Protein AF-A0A6B3GZB7-F1 (afdb_monomer_lite)

Secondary structure (DSSP, 8-state):
---S-EEE-GGG---TTPPPEEE-----GGG-EEEE-SSTT-GGGBEEEETTT-PEEEE----STTEEEEEE---TT-GGG-BEEEEETTTTEEEEE-TTS-EEEEETTHHHHHHT-----BEEEEE--TT-GGG-EE--GGGG--

Radius of gyration: 13.97 Å; chains: 1; bounding box: 39×32×31 Å

Sequence (146 aa):
MSTGGCLAIPGGAAESGTRPVEAGCDGGAAQRWVLLEPYPGDRARTQVRNEATGLCLTRSGGTQDHAPVEQHACDAARQTQLWNLWTDTAKGEMALRDADGARYLGLVEWARADQGEDHAPAIGTTRYYYGSASMRLRFDPALLTR

Foldseek 3Di:
DQLQWAFFQVVLDQDWFGATFTDHDPVDQRRDWDWDCPPPPQLLFIWIAGRSRRWTWFFPPDPAQQGTITTDHDDSVRLRRGWNWDDDQVQQKIWTARNVRQKTWFDSPQVCSQVVHDDGRGIHIGGCPPVGPRRMDGHNSVVVVD

Structure (mmCIF, N/CA/C/O backbone):
data_AF-A0A6B3GZB7-F1
#
_entry.id   AF-A0A6B3GZB7-F1
#
loop_
_atom_site.group_PDB
_atom_site.id
_atom_site.type_symbol
_atom_site.label_atom_id
_atom_site.label_alt_id
_atom_site.label_comp_id
_atom_site.label_asym_id
_atom_site.label_entity_id
_atom_site.label_seq_id
_atom_site.pdbx_PDB_ins_code
_atom_site.Cartn_x
_atom_site.Cartn_y
_atom_site.Cartn_z
_atom_site.occupancy
_atom_site.B_iso_or_equiv
_atom_site.auth_seq_id
_atom_site.auth_comp_id
_atom_site.auth_asym_id
_atom_site.auth_atom_id
_atom_site.pdbx_PDB_model_num
ATOM 1 N N . MET A 1 1 ? -11.506 9.620 12.690 1.00 46.22 1 MET A N 1
ATOM 2 C CA . MET A 1 1 ? -11.319 8.320 13.384 1.00 46.22 1 MET A CA 1
ATOM 3 C C . MET A 1 1 ? -10.812 7.322 12.351 1.00 46.22 1 MET A C 1
ATOM 5 O O . MET A 1 1 ? -11.143 7.500 11.193 1.00 46.22 1 MET A O 1
ATOM 9 N N . SER A 1 2 ? -9.998 6.324 12.712 1.00 69.38 2 SER A N 1
ATOM 10 C CA . SER A 1 2 ? -9.811 5.173 11.810 1.00 69.38 2 SER A CA 1
ATOM 11 C C . SER A 1 2 ? -11.126 4.393 11.817 1.00 69.38 2 SER A C 1
ATOM 13 O O . SER A 1 2 ? -11.679 4.178 12.895 1.00 69.38 2 SER A O 1
ATOM 15 N N . THR A 1 3 ? -11.641 4.034 10.645 1.00 86.62 3 THR A N 1
ATOM 16 C CA . THR A 1 3 ? -12.926 3.333 10.461 1.00 86.62 3 THR A CA 1
ATOM 17 C C . THR A 1 3 ? -12.991 1.980 11.172 1.00 86.62 3 THR A C 1
ATOM 19 O O . THR A 1 3 ? -14.074 1.459 11.415 1.00 86.62 3 THR A O 1
ATOM 22 N N . GLY A 1 4 ? -11.835 1.403 11.518 1.00 89.38 4 GLY A N 1
ATOM 23 C CA . GLY A 1 4 ? -11.728 0.048 12.056 1.00 89.38 4 GLY A CA 1
ATOM 24 C C . GLY A 1 4 ? -11.829 -1.042 10.985 1.00 89.38 4 GLY A C 1
ATOM 25 O O . GLY A 1 4 ? -11.728 -2.218 11.324 1.00 89.38 4 GLY A O 1
ATOM 26 N N . GLY A 1 5 ? -12.004 -0.663 9.715 1.00 94.50 5 GLY A N 1
ATOM 27 C CA . GLY A 1 5 ? -11.967 -1.570 8.577 1.00 94.50 5 GLY A CA 1
ATOM 28 C C . GLY A 1 5 ? -10.546 -1.976 8.185 1.00 94.50 5 GLY A C 1
ATOM 29 O O . GLY A 1 5 ? -9.549 -1.361 8.575 1.00 94.50 5 GLY A O 1
ATOM 30 N N . CYS A 1 6 ? -10.465 -3.035 7.387 1.00 95.81 6 CYS A N 1
ATOM 31 C CA . CYS A 1 6 ? -9.230 -3.600 6.870 1.00 95.81 6 CYS A CA 1
ATOM 32 C C . CYS A 1 6 ? -9.134 -3.410 5.356 1.00 95.81 6 CYS A C 1
ATOM 34 O O . CYS A 1 6 ? -10.110 -3.581 4.627 1.00 95.81 6 CYS A O 1
ATOM 36 N N . LEU A 1 7 ? -7.924 -3.113 4.878 1.00 97.56 7 LEU A N 1
ATOM 37 C CA . LEU A 1 7 ? -7.608 -3.117 3.454 1.00 97.56 7 LEU A CA 1
ATOM 38 C C . LEU A 1 7 ? -7.620 -4.562 2.939 1.00 97.56 7 LEU A C 1
ATOM 40 O O . LEU A 1 7 ? -6.822 -5.382 3.396 1.00 97.56 7 LEU A O 1
ATOM 44 N N . ALA A 1 8 ? -8.481 -4.859 1.971 1.00 98.25 8 ALA A N 1
ATOM 45 C CA . ALA A 1 8 ? -8.701 -6.205 1.461 1.00 98.25 8 ALA A CA 1
ATOM 46 C C . ALA A 1 8 ? -8.725 -6.244 -0.070 1.00 98.25 8 ALA A C 1
ATOM 48 O O . ALA A 1 8 ? -9.168 -5.298 -0.719 1.00 98.25 8 ALA A O 1
ATOM 49 N N . ILE A 1 9 ? -8.319 -7.370 -0.656 1.00 98.62 9 ILE A N 1
ATOM 50 C CA . ILE A 1 9 ? -8.731 -7.717 -2.021 1.00 98.62 9 ILE A CA 1
ATOM 51 C C . ILE A 1 9 ? -10.088 -8.434 -1.942 1.00 98.62 9 ILE A C 1
ATOM 53 O O . ILE A 1 9 ? -10.166 -9.466 -1.269 1.00 98.62 9 ILE A O 1
ATOM 57 N N . PRO A 1 10 ? -11.155 -7.941 -2.603 1.00 98.12 10 PRO A N 1
ATOM 58 C CA . PRO A 1 10 ? -12.469 -8.584 -2.579 1.00 98.12 10 PRO A CA 1
ATOM 59 C C . PRO A 1 10 ? -12.388 -10.072 -2.931 1.00 98.12 10 PRO A C 1
ATOM 61 O O . PRO A 1 10 ? -11.883 -10.439 -3.989 1.00 98.12 10 PRO A O 1
ATOM 64 N N . GLY A 1 11 ? -12.841 -10.934 -2.017 1.00 96.50 11 GLY A N 1
ATOM 65 C CA . GLY A 1 11 ? -12.831 -12.390 -2.199 1.00 96.50 11 GLY A CA 1
ATOM 66 C C . GLY A 1 11 ? -11.446 -13.033 -2.359 1.00 96.50 11 GLY A C 1
ATOM 67 O O . GLY A 1 11 ? -11.381 -14.211 -2.693 1.00 96.50 11 GLY A O 1
ATOM 68 N N . GLY A 1 12 ? -10.346 -12.294 -2.161 1.00 96.81 12 GLY A N 1
ATOM 69 C CA . GLY A 1 12 ? -8.999 -12.783 -2.480 1.00 96.81 12 GLY A CA 1
ATOM 70 C C . GLY A 1 12 ? -8.813 -13.105 -3.968 1.00 96.81 12 GLY A C 1
ATOM 71 O O . GLY A 1 12 ? -8.028 -13.985 -4.309 1.00 96.81 12 GLY A O 1
ATOM 72 N N . ALA A 1 13 ? -9.564 -12.432 -4.841 1.00 98.06 13 ALA A N 1
ATOM 73 C CA . ALA A 1 13 ? -9.589 -12.694 -6.273 1.00 98.06 13 ALA A CA 1
ATOM 74 C C . ALA A 1 13 ? -8.226 -12.345 -6.904 1.00 98.06 13 ALA A C 1
ATOM 76 O O . ALA A 1 13 ? -7.705 -11.258 -6.664 1.00 98.06 13 ALA A O 1
ATOM 77 N N . ALA A 1 14 ? -7.599 -13.270 -7.639 1.00 97.69 14 ALA A N 1
ATOM 78 C CA . ALA A 1 14 ? -6.217 -13.143 -8.124 1.00 97.69 14 ALA A CA 1
ATOM 79 C C . ALA A 1 14 ? -6.112 -12.564 -9.550 1.00 97.69 14 ALA A C 1
ATOM 81 O O . ALA A 1 14 ? -5.143 -12.808 -10.269 1.00 97.69 14 ALA A O 1
ATOM 82 N N . GLU A 1 15 ? -7.107 -11.791 -9.975 1.00 98.50 15 GLU A N 1
ATOM 83 C CA . GLU A 1 15 ? -7.137 -11.131 -11.272 1.00 98.50 15 GLU A CA 1
ATOM 84 C C . GLU A 1 15 ? -6.419 -9.775 -11.213 1.00 98.50 15 GLU A C 1
ATOM 86 O O . GLU A 1 15 ? -6.676 -8.935 -10.337 1.00 98.50 15 GLU A O 1
ATOM 91 N N . SER A 1 16 ? -5.541 -9.540 -12.192 1.00 98.25 16 SER A N 1
ATOM 92 C CA . SER A 1 16 ? -4.940 -8.226 -12.437 1.00 98.25 16 SER A CA 1
ATOM 93 C C . SER A 1 16 ? -6.018 -7.182 -12.728 1.00 98.25 16 SER A C 1
ATOM 95 O O . SER A 1 16 ? -6.976 -7.447 -13.450 1.00 98.25 16 SER A O 1
ATOM 97 N N . GLY A 1 17 ? -5.843 -5.979 -12.190 1.00 98.31 17 GLY A N 1
ATOM 98 C CA . GLY A 1 17 ? -6.828 -4.901 -12.285 1.00 98.31 17 GLY A CA 1
ATOM 99 C C . GLY A 1 17 ? -7.889 -4.919 -11.180 1.00 98.31 17 GLY A C 1
ATOM 100 O O . GLY A 1 17 ? -8.658 -3.965 -11.065 1.00 98.31 17 GLY A O 1
ATOM 101 N N . THR A 1 18 ? -7.921 -5.946 -10.323 1.00 98.69 18 THR A N 1
ATOM 102 C CA . THR A 1 18 ? -8.822 -5.954 -9.161 1.00 98.69 18 THR A CA 1
ATOM 103 C C . THR A 1 18 ? -8.452 -4.831 -8.197 1.00 98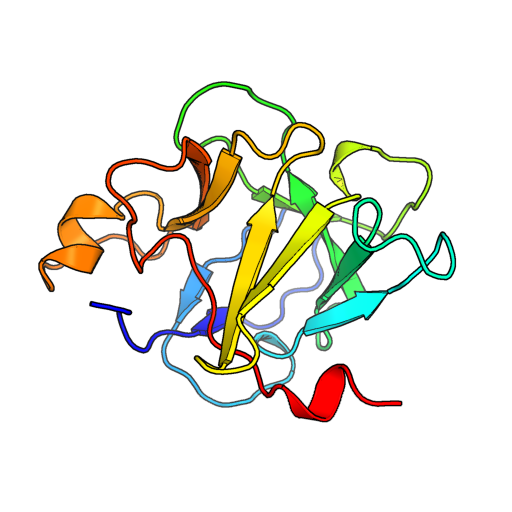.69 18 THR A C 1
ATOM 105 O O . THR A 1 18 ? -7.281 -4.634 -7.857 1.00 98.69 18 THR A O 1
ATOM 108 N N . ARG A 1 19 ? -9.462 -4.082 -7.756 1.00 98.62 19 ARG A N 1
ATOM 109 C CA . ARG A 1 19 ? -9.306 -2.953 -6.836 1.00 98.62 19 ARG A CA 1
ATOM 110 C C . ARG A 1 19 ? -9.366 -3.436 -5.389 1.00 98.62 19 ARG A C 1
ATOM 112 O O . ARG A 1 19 ? -10.278 -4.199 -5.069 1.00 98.62 19 ARG A O 1
ATOM 119 N N . PRO A 1 20 ? -8.455 -2.988 -4.510 1.00 98.56 20 PRO A N 1
ATOM 120 C CA . PRO A 1 20 ? -8.636 -3.201 -3.088 1.00 98.56 20 PRO A CA 1
ATOM 121 C C . PRO A 1 20 ? -9.824 -2.380 -2.575 1.00 98.56 20 PRO A C 1
ATOM 123 O O . PRO A 1 20 ? -10.171 -1.335 -3.133 1.00 98.56 20 PRO A O 1
ATOM 126 N N . VAL A 1 21 ? -10.420 -2.854 -1.491 1.00 98.31 21 VAL A N 1
ATOM 127 C CA . VAL A 1 21 ? -11.536 -2.211 -0.798 1.00 98.31 21 VAL A CA 1
ATOM 128 C C . VAL A 1 21 ? -11.266 -2.187 0.697 1.00 98.31 21 VAL A C 1
ATOM 130 O O . VAL A 1 21 ? -10.439 -2.944 1.208 1.00 98.31 21 VAL A O 1
ATOM 133 N N . GLU A 1 22 ? -11.994 -1.344 1.405 1.00 97.81 22 GLU A N 1
ATOM 134 C CA . GLU A 1 22 ? -12.231 -1.561 2.819 1.00 97.81 22 GLU A CA 1
ATOM 135 C C . GLU A 1 22 ? -13.242 -2.697 3.030 1.00 97.81 22 GLU A C 1
ATOM 137 O O . GLU A 1 22 ? -14.263 -2.790 2.347 1.00 97.81 22 GLU A O 1
ATOM 142 N N . ALA A 1 23 ? -12.958 -3.565 3.995 1.00 97.19 23 ALA A N 1
ATOM 143 C CA . ALA A 1 23 ? -13.861 -4.611 4.446 1.00 97.19 23 ALA A CA 1
ATOM 144 C C . ALA A 1 23 ? -13.800 -4.759 5.972 1.00 97.19 23 ALA A C 1
ATOM 146 O O . ALA A 1 23 ? -12.860 -4.298 6.622 1.00 97.19 23 ALA A O 1
ATOM 147 N N . GLY A 1 24 ? -14.783 -5.451 6.551 1.00 96.75 24 GLY A N 1
ATOM 148 C CA . GLY A 1 24 ? -14.696 -5.878 7.946 1.00 96.75 24 GLY A CA 1
ATOM 149 C C . GLY A 1 24 ? -13.475 -6.774 8.162 1.00 96.75 24 GLY A C 1
ATOM 150 O O . GLY A 1 24 ? -13.201 -7.652 7.347 1.00 96.75 24 GLY A O 1
ATOM 151 N N . CYS A 1 25 ? -12.729 -6.544 9.240 1.00 95.56 25 CYS A N 1
ATOM 152 C CA . CYS A 1 25 ? -11.514 -7.299 9.529 1.00 95.56 25 CYS A CA 1
ATOM 153 C C . CYS A 1 25 ? -11.824 -8.754 9.916 1.00 95.56 25 CYS A C 1
ATOM 155 O O . CYS A 1 25 ? -12.507 -9.000 10.909 1.00 95.56 25 CYS A O 1
ATOM 157 N N . ASP A 1 26 ? -11.280 -9.710 9.164 1.00 95.50 26 ASP A N 1
ATOM 158 C CA . ASP A 1 26 ? -11.367 -11.154 9.418 1.00 95.50 26 ASP A CA 1
ATOM 159 C C . ASP A 1 26 ? -9.986 -11.816 9.601 1.00 95.50 26 ASP A C 1
ATOM 161 O O . ASP A 1 26 ? -9.898 -12.967 10.030 1.00 95.50 26 ASP A O 1
ATOM 165 N N . GLY A 1 27 ? -8.895 -11.092 9.308 1.00 92.06 27 GLY A N 1
ATOM 166 C CA . GLY A 1 27 ? -7.519 -11.593 9.411 1.00 92.06 27 GLY A CA 1
ATOM 167 C C . GLY A 1 27 ? -7.125 -12.590 8.312 1.00 92.06 27 GLY A C 1
ATOM 168 O O . GLY A 1 27 ? -6.022 -13.148 8.336 1.00 92.06 27 GLY A O 1
ATOM 169 N N . GLY A 1 28 ? -8.001 -12.816 7.334 1.00 96.06 28 GLY A N 1
ATOM 170 C CA . GLY A 1 28 ? -7.785 -13.708 6.207 1.00 96.06 28 GLY A CA 1
ATOM 171 C C . GLY A 1 28 ? -6.636 -13.256 5.308 1.00 96.06 28 GLY A C 1
ATOM 172 O O . GLY A 1 28 ? -6.190 -12.109 5.329 1.00 96.06 28 GLY A O 1
ATOM 173 N N . ALA A 1 29 ? -6.142 -14.168 4.466 1.00 97.81 29 ALA A N 1
ATOM 174 C CA . ALA A 1 29 ? -5.026 -13.882 3.554 1.00 97.81 29 ALA A CA 1
ATOM 175 C C . ALA A 1 29 ? -5.312 -12.706 2.595 1.00 97.81 29 ALA A C 1
ATOM 177 O O . ALA A 1 29 ? -4.391 -12.003 2.191 1.00 97.81 29 ALA A O 1
ATOM 178 N N . ALA A 1 30 ? -6.583 -12.444 2.274 1.00 98.19 30 ALA A N 1
ATOM 179 C CA . ALA A 1 30 ? -6.984 -11.309 1.444 1.00 98.19 30 ALA A CA 1
ATOM 180 C C . ALA A 1 30 ? -6.753 -9.946 2.125 1.00 98.19 30 ALA A C 1
ATOM 182 O O . ALA A 1 30 ? -6.692 -8.933 1.430 1.00 98.19 30 ALA A O 1
ATOM 183 N N . GLN A 1 31 ? -6.602 -9.924 3.452 1.00 97.00 31 GLN A N 1
ATOM 184 C CA . GLN A 1 31 ? -6.350 -8.736 4.276 1.00 97.00 31 GLN A CA 1
ATOM 185 C C . GLN A 1 31 ? -4.905 -8.653 4.778 1.00 97.00 31 GLN A C 1
ATOM 187 O O . GLN A 1 31 ? -4.520 -7.679 5.427 1.00 97.00 31 GLN A O 1
ATOM 192 N N . ARG A 1 32 ? -4.094 -9.679 4.500 1.00 95.31 32 ARG A N 1
ATOM 193 C CA . ARG A 1 32 ? -2.691 -9.735 4.900 1.00 95.31 32 ARG A CA 1
ATOM 194 C C . ARG A 1 32 ? -1.804 -9.267 3.755 1.00 95.31 32 ARG A C 1
ATOM 196 O O . ARG A 1 32 ? -1.961 -9.670 2.602 1.00 95.31 32 ARG A O 1
ATOM 203 N N . TRP A 1 33 ? -0.864 -8.392 4.094 1.00 95.69 33 TRP A N 1
ATOM 204 C CA . TRP A 1 33 ? -0.014 -7.696 3.138 1.00 95.69 33 TRP A CA 1
ATOM 205 C C . TRP A 1 33 ? 1.451 -7.915 3.492 1.00 95.69 33 TRP A C 1
ATOM 207 O O . TRP A 1 33 ? 1.886 -7.660 4.612 1.00 95.69 33 TRP A O 1
ATOM 217 N N . VAL A 1 34 ? 2.214 -8.386 2.514 1.00 94.62 34 VAL A N 1
ATOM 218 C CA . VAL A 1 34 ? 3.649 -8.621 2.617 1.00 94.62 34 VAL A CA 1
ATOM 219 C C . VAL A 1 34 ? 4.378 -7.421 2.030 1.00 94.62 34 VAL A C 1
ATOM 221 O O . VAL A 1 34 ? 4.210 -7.092 0.854 1.00 94.62 34 VAL A O 1
ATOM 224 N N . LEU A 1 35 ? 5.214 -6.790 2.849 1.00 93.69 35 LEU A N 1
ATOM 225 C CA . LEU A 1 35 ? 6.141 -5.758 2.403 1.00 93.69 35 LEU A CA 1
ATOM 226 C C . LEU A 1 35 ? 7.368 -6.438 1.797 1.00 93.69 35 LEU A C 1
ATOM 228 O O . LEU A 1 35 ? 8.071 -7.193 2.468 1.00 93.69 35 LEU A O 1
ATOM 232 N N . LEU A 1 36 ? 7.592 -6.204 0.511 1.00 95.19 36 LEU A N 1
ATOM 233 C CA . LEU A 1 36 ? 8.765 -6.676 -0.207 1.00 95.19 36 LEU A CA 1
ATOM 234 C C . LEU A 1 36 ? 9.750 -5.515 -0.346 1.00 95.19 36 LEU A C 1
ATOM 236 O O . LEU A 1 36 ? 9.365 -4.410 -0.733 1.00 95.19 36 LEU A O 1
ATOM 240 N N . GLU A 1 37 ? 11.024 -5.792 -0.085 1.00 94.06 37 GLU A N 1
ATOM 241 C CA . GLU A 1 37 ? 12.130 -4.840 -0.215 1.00 94.06 37 GLU A CA 1
ATOM 242 C C . GLU A 1 37 ? 13.015 -5.226 -1.414 1.00 94.06 37 GLU A C 1
ATOM 244 O O . GLU A 1 37 ? 14.110 -5.761 -1.230 1.00 94.06 37 GLU A O 1
ATOM 249 N N . PRO A 1 38 ? 12.567 -5.000 -2.668 1.00 95.81 38 PRO A N 1
ATOM 250 C CA . PRO A 1 38 ? 13.390 -5.294 -3.845 1.00 95.81 38 PRO A CA 1
ATOM 251 C C . PRO A 1 38 ? 14.659 -4.425 -3.904 1.00 95.81 38 PRO A C 1
ATOM 253 O O . PRO A 1 38 ? 15.617 -4.775 -4.590 1.00 95.81 38 PRO A O 1
ATOM 256 N N . TYR A 1 39 ? 14.671 -3.313 -3.163 1.00 95.12 39 TYR A N 1
ATOM 257 C CA . TYR A 1 39 ? 15.823 -2.449 -2.936 1.00 95.12 39 TYR A CA 1
ATOM 258 C C . TYR A 1 39 ? 16.145 -2.446 -1.431 1.00 95.12 39 TYR A C 1
ATOM 260 O O . TYR A 1 39 ? 15.499 -1.711 -0.681 1.00 95.12 39 TYR A O 1
ATOM 268 N N . PRO A 1 40 ? 17.101 -3.275 -0.972 1.00 91.88 40 PRO A N 1
ATOM 269 C CA . PRO A 1 40 ? 17.365 -3.473 0.452 1.00 91.88 40 PRO A CA 1
ATOM 270 C C . PRO A 1 40 ? 17.606 -2.164 1.212 1.00 91.88 40 PRO A C 1
ATOM 272 O O . PRO A 1 40 ? 18.412 -1.334 0.791 1.00 91.88 40 PRO A O 1
ATOM 275 N N . GLY A 1 41 ? 16.908 -1.991 2.337 1.00 88.69 41 GLY A N 1
ATOM 276 C CA . GLY A 1 41 ? 17.029 -0.813 3.202 1.00 88.69 41 GLY A CA 1
ATOM 277 C C . GLY A 1 41 ? 16.352 0.461 2.679 1.00 88.69 41 GLY A C 1
ATOM 278 O O . GLY A 1 41 ? 16.318 1.460 3.397 1.00 88.69 41 GLY A O 1
ATOM 279 N N . ASP A 1 42 ? 15.778 0.446 1.473 1.00 93.69 42 ASP A N 1
ATOM 280 C CA . ASP A 1 42 ? 15.095 1.600 0.899 1.00 93.69 42 ASP A CA 1
ATOM 281 C C . ASP A 1 42 ? 13.571 1.486 1.022 1.00 93.69 42 ASP A C 1
ATOM 283 O O . ASP A 1 42 ? 12.859 1.037 0.120 1.00 93.69 42 ASP A O 1
ATOM 287 N N . ARG A 1 43 ? 13.053 1.977 2.150 1.00 91.62 43 ARG A N 1
ATOM 288 C CA . ARG A 1 43 ? 11.609 2.029 2.420 1.00 91.62 43 ARG A CA 1
ATOM 289 C C . ARG A 1 43 ? 10.843 2.9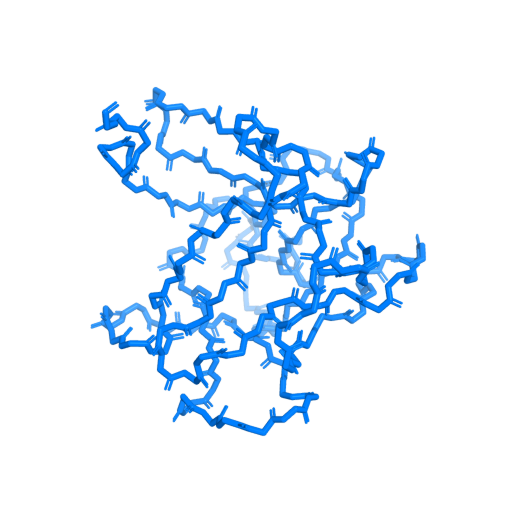76 1.492 1.00 91.62 43 ARG A C 1
ATOM 291 O O . ARG A 1 43 ? 9.616 2.882 1.433 1.00 91.62 43 ARG A O 1
ATOM 298 N N . ALA A 1 44 ? 11.525 3.846 0.737 1.00 94.88 44 ALA A N 1
ATOM 299 C CA . ALA A 1 44 ? 10.891 4.659 -0.298 1.00 94.88 44 ALA A CA 1
ATOM 300 C C . ALA A 1 44 ? 10.543 3.841 -1.559 1.00 94.88 44 ALA A C 1
ATOM 302 O O . ALA A 1 44 ? 9.783 4.312 -2.407 1.00 94.88 44 ALA A O 1
ATOM 303 N N . ARG A 1 45 ? 11.080 2.616 -1.682 1.00 96.38 45 ARG A N 1
ATOM 304 C CA . ARG A 1 45 ? 10.882 1.705 -2.816 1.00 96.38 45 ARG A CA 1
ATOM 305 C C . ARG A 1 45 ? 10.414 0.316 -2.366 1.00 96.38 45 ARG A C 1
ATOM 307 O O . ARG A 1 45 ? 10.967 -0.707 -2.769 1.00 96.38 45 ARG A O 1
ATOM 314 N N . THR A 1 46 ? 9.358 0.295 -1.556 1.00 96.56 46 THR A N 1
ATOM 315 C CA . THR A 1 46 ? 8.724 -0.934 -1.051 1.00 96.56 46 THR A CA 1
ATOM 316 C C . THR A 1 46 ? 7.639 -1.413 -2.019 1.00 96.56 46 THR A C 1
ATOM 318 O O . THR A 1 46 ? 6.823 -0.609 -2.466 1.00 96.56 46 THR A O 1
ATOM 321 N N . GLN A 1 47 ? 7.565 -2.711 -2.315 1.00 98.00 47 GLN A N 1
ATOM 322 C CA . GLN A 1 47 ? 6.382 -3.296 -2.961 1.00 98.00 47 GLN A CA 1
ATOM 323 C C . GLN A 1 47 ? 5.446 -3.882 -1.902 1.00 98.00 47 GLN A C 1
ATOM 325 O O . GLN A 1 47 ? 5.894 -4.444 -0.906 1.00 98.00 47 GLN A O 1
ATOM 330 N N . VAL A 1 48 ? 4.136 -3.778 -2.121 1.00 98.00 48 VAL A N 1
ATOM 331 C CA . VAL A 1 48 ? 3.121 -4.274 -1.180 1.00 98.00 48 VAL A CA 1
ATOM 332 C C . VAL A 1 48 ? 2.328 -5.377 -1.856 1.00 98.00 48 VAL A C 1
ATOM 334 O O . VAL A 1 48 ? 1.529 -5.103 -2.748 1.00 98.00 48 VAL A O 1
ATOM 337 N N . ARG A 1 49 ? 2.576 -6.625 -1.458 1.00 98.50 49 ARG A N 1
ATOM 338 C CA . ARG A 1 49 ? 1.981 -7.817 -2.067 1.00 98.50 49 ARG A CA 1
ATOM 339 C C . ARG A 1 49 ? 0.873 -8.380 -1.191 1.00 98.50 49 ARG A C 1
ATOM 341 O O . ARG A 1 49 ? 1.084 -8.576 0.001 1.00 98.50 49 ARG A O 1
ATOM 348 N N . ASN A 1 50 ? -0.279 -8.687 -1.767 1.00 98.62 50 ASN A N 1
ATOM 349 C CA . ASN A 1 50 ? -1.340 -9.375 -1.040 1.00 98.62 50 ASN A CA 1
ATOM 350 C C . ASN A 1 50 ? -0.979 -10.853 -0.810 1.00 98.62 50 ASN A C 1
ATOM 352 O O . ASN A 1 50 ? -0.449 -11.507 -1.712 1.00 98.62 50 ASN A O 1
ATOM 356 N N . GLU A 1 51 ? -1.255 -11.388 0.380 1.00 98.00 51 GLU A N 1
ATOM 357 C CA . GLU A 1 51 ? -0.924 -12.780 0.706 1.00 98.00 51 GLU A CA 1
ATOM 358 C C . GLU A 1 51 ? -1.808 -13.788 -0.042 1.00 98.00 51 GLU A C 1
ATOM 360 O O . GLU A 1 51 ? -1.293 -14.814 -0.479 1.00 98.00 51 GLU A O 1
ATOM 365 N N . ALA A 1 52 ? -3.103 -13.504 -0.237 1.00 98.31 52 ALA A N 1
ATOM 366 C CA . ALA A 1 52 ? -4.003 -14.418 -0.949 1.00 98.31 52 ALA A CA 1
ATOM 367 C C . ALA A 1 52 ? -3.702 -14.505 -2.450 1.00 98.31 52 ALA A C 1
ATOM 369 O O . ALA A 1 52 ? -3.776 -15.587 -3.025 1.00 98.31 52 ALA A O 1
ATOM 370 N N . THR A 1 53 ? -3.379 -13.375 -3.085 1.00 98.69 53 THR A N 1
ATOM 371 C CA . THR A 1 53 ? -3.271 -13.304 -4.552 1.00 98.69 53 THR A CA 1
ATOM 372 C C . THR A 1 53 ? -1.840 -13.396 -5.064 1.00 98.69 53 THR A C 1
ATOM 374 O O . THR A 1 53 ? -1.617 -13.729 -6.225 1.00 98.69 53 THR A O 1
ATOM 377 N N . GLY A 1 54 ? -0.853 -13.057 -4.231 1.00 98.62 54 GLY A N 1
ATOM 378 C CA . GLY A 1 54 ? 0.532 -12.905 -4.671 1.00 98.62 54 GLY A CA 1
ATOM 379 C C . GLY A 1 54 ? 0.770 -11.698 -5.593 1.00 98.62 54 GLY A C 1
ATOM 380 O O . GLY A 1 54 ? 1.882 -11.541 -6.099 1.00 98.62 54 GLY A O 1
ATOM 381 N N . LEU A 1 55 ? -0.229 -10.832 -5.797 1.00 98.88 55 LEU A N 1
ATOM 382 C CA . LEU A 1 55 ? -0.145 -9.640 -6.641 1.00 98.88 55 LEU A CA 1
ATOM 383 C C . LEU A 1 55 ? 0.191 -8.389 -5.820 1.00 98.88 55 LEU A C 1
ATOM 385 O O . LEU A 1 55 ? -0.094 -8.304 -4.624 1.00 98.88 55 LEU A O 1
ATOM 389 N N . CYS A 1 56 ? 0.811 -7.410 -6.476 1.00 98.81 56 CYS A N 1
ATOM 390 C CA . CYS A 1 56 ? 1.289 -6.178 -5.865 1.00 98.81 56 CYS A CA 1
ATOM 391 C C . CYS A 1 56 ? 0.333 -5.003 -6.094 1.00 98.81 56 CYS A C 1
ATOM 393 O O . CYS A 1 56 ? -0.140 -4.776 -7.213 1.00 98.81 56 CYS A O 1
ATOM 395 N N . LEU A 1 57 ? 0.117 -4.202 -5.046 1.00 98.62 57 LEU A N 1
ATOM 396 C CA . LEU A 1 57 ? -0.596 -2.931 -5.138 1.00 98.62 57 LEU A CA 1
ATOM 397 C C . LEU A 1 57 ? 0.117 -1.991 -6.106 1.00 98.62 57 LEU A C 1
ATOM 399 O O . LEU A 1 57 ? 1.300 -1.679 -5.967 1.00 98.62 57 LEU A O 1
ATOM 403 N N . THR A 1 58 ? -0.652 -1.509 -7.066 1.00 98.69 58 THR A N 1
ATOM 404 C CA . THR A 1 58 ? -0.221 -0.685 -8.182 1.00 98.69 58 THR A CA 1
ATOM 405 C C . THR A 1 58 ? -1.104 0.551 -8.219 1.00 98.69 58 THR A C 1
ATOM 407 O O . THR A 1 58 ? -2.309 0.461 -8.455 1.00 98.69 58 THR A O 1
ATOM 410 N N . ARG A 1 59 ? -0.515 1.728 -8.005 1.00 98.06 59 ARG A N 1
ATOM 411 C CA . ARG A 1 59 ? -1.223 2.985 -8.281 1.00 98.06 59 ARG A CA 1
ATOM 412 C C . ARG A 1 59 ? -1.334 3.197 -9.790 1.00 98.06 59 ARG A C 1
ATOM 414 O O . ARG A 1 59 ? -0.478 2.761 -10.559 1.00 98.06 59 ARG A O 1
ATOM 421 N N . SER A 1 60 ? -2.357 3.919 -10.221 1.00 96.06 60 SER A N 1
ATOM 422 C CA . SER A 1 60 ? -2.483 4.353 -11.619 1.00 96.06 60 SER A CA 1
ATOM 423 C C . SER A 1 60 ? -1.381 5.327 -12.052 1.00 96.06 60 SER A C 1
ATOM 425 O O . SER A 1 60 ? -1.080 5.422 -13.237 1.00 96.06 60 SER A O 1
ATOM 427 N N . GLY A 1 61 ? -0.771 6.041 -11.096 1.00 91.44 61 GLY A N 1
ATOM 428 C CA . GLY A 1 61 ? 0.179 7.128 -11.357 1.00 91.44 61 GLY A CA 1
ATOM 429 C C . GLY A 1 61 ? -0.491 8.481 -11.622 1.00 91.44 61 GLY A C 1
ATOM 430 O O . GLY A 1 61 ? 0.211 9.466 -11.828 1.00 91.44 61 GLY A O 1
ATOM 431 N N . GLY A 1 62 ? -1.828 8.536 -11.595 1.00 93.00 62 GLY A N 1
ATOM 432 C CA . GLY A 1 62 ? -2.585 9.779 -11.703 1.00 93.00 62 GLY A CA 1
ATOM 433 C C . GLY A 1 62 ? -2.293 10.735 -10.547 1.00 93.00 62 GLY A C 1
ATOM 434 O O . GLY A 1 62 ? -2.059 10.317 -9.413 1.00 93.00 62 GLY A O 1
ATOM 435 N N . THR A 1 63 ? -2.305 12.033 -10.845 1.00 93.06 63 THR A N 1
ATOM 436 C CA . THR A 1 63 ? -2.039 13.095 -9.870 1.00 93.06 63 THR A CA 1
ATOM 437 C C . THR A 1 63 ? -3.302 13.695 -9.256 1.00 93.06 63 THR A C 1
ATOM 439 O O . THR A 1 63 ? -3.198 14.475 -8.307 1.00 93.06 63 THR A O 1
ATOM 442 N N . GLN A 1 64 ? -4.467 13.367 -9.810 1.00 94.38 64 GLN A N 1
ATOM 443 C CA . GLN A 1 64 ? -5.774 13.752 -9.298 1.00 94.38 64 GLN A CA 1
ATOM 444 C C . GLN A 1 64 ? -6.098 13.036 -7.983 1.00 94.38 64 GLN A C 1
ATOM 446 O O . GLN A 1 64 ? -5.582 11.950 -7.713 1.00 94.38 64 GLN A O 1
ATOM 451 N N . ASP A 1 65 ? -6.976 13.637 -7.187 1.00 94.44 65 ASP A N 1
ATOM 452 C CA . ASP A 1 65 ? -7.516 12.975 -6.005 1.00 94.44 65 ASP A CA 1
ATOM 453 C C . ASP A 1 65 ? -8.348 11.751 -6.405 1.00 94.44 65 ASP A C 1
ATOM 455 O O . ASP A 1 65 ? -8.942 11.705 -7.487 1.00 94.44 65 ASP A O 1
ATOM 459 N N . HIS A 1 66 ? -8.354 10.747 -5.526 1.00 95.44 66 HIS A N 1
ATOM 460 C CA . HIS A 1 66 ? -9.033 9.466 -5.735 1.00 95.44 66 HIS A CA 1
ATOM 461 C C . HIS A 1 66 ? -8.495 8.680 -6.938 1.00 95.44 66 HIS A C 1
ATOM 463 O O . HIS A 1 66 ? -9.196 7.834 -7.500 1.00 95.44 66 HIS A O 1
ATOM 469 N N . ALA A 1 67 ? -7.249 8.943 -7.347 1.00 97.38 67 ALA A N 1
ATOM 470 C CA . ALA A 1 67 ? -6.644 8.222 -8.451 1.00 97.38 67 ALA A CA 1
ATOM 471 C C . ALA A 1 67 ? -6.633 6.708 -8.146 1.00 97.38 67 ALA A C 1
ATOM 473 O O . ALA A 1 67 ? -6.310 6.296 -7.027 1.00 97.38 67 ALA A O 1
ATOM 474 N N . PRO A 1 68 ? -7.008 5.867 -9.123 1.00 96.81 68 PRO A N 1
ATOM 475 C CA . PRO A 1 68 ? -7.289 4.463 -8.877 1.00 96.81 68 PRO A CA 1
ATOM 476 C C . PRO A 1 68 ? -6.057 3.669 -8.430 1.00 96.81 68 PRO A C 1
ATOM 478 O O . PRO A 1 68 ? -4.940 3.917 -8.902 1.00 96.81 68 PRO A O 1
ATOM 481 N N . VAL A 1 69 ? -6.295 2.668 -7.578 1.00 98.50 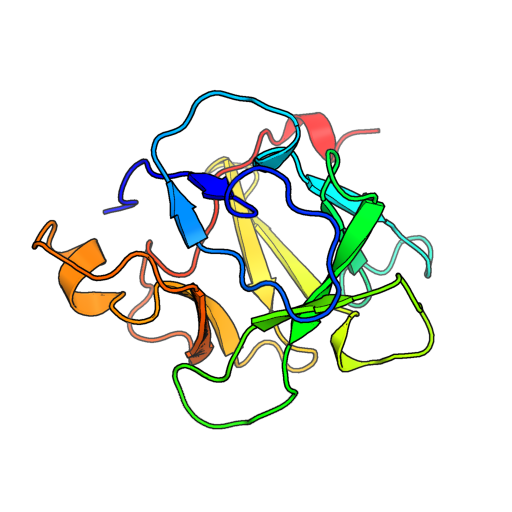69 VAL A N 1
ATOM 482 C CA . VAL A 1 69 ? -5.330 1.637 -7.169 1.00 98.50 69 VAL A CA 1
ATOM 483 C C . VAL A 1 69 ? -5.894 0.260 -7.504 1.00 98.50 69 VAL A C 1
ATOM 485 O O . VAL A 1 69 ? -7.096 0.023 -7.383 1.00 98.50 69 VAL A O 1
ATOM 488 N N . GLU A 1 70 ? -5.026 -0.630 -7.967 1.00 98.69 70 GLU A N 1
ATOM 489 C CA . GLU A 1 70 ? -5.346 -1.990 -8.409 1.00 98.69 70 GLU A CA 1
ATOM 490 C C . GLU A 1 70 ? -4.206 -2.936 -8.031 1.00 98.69 70 GLU A C 1
ATOM 492 O O . GLU A 1 70 ? -3.101 -2.484 -7.734 1.00 98.69 70 GLU A O 1
ATOM 497 N N . GLN A 1 71 ? -4.427 -4.245 -8.085 1.00 98.81 71 GLN A N 1
ATOM 498 C CA . GLN A 1 71 ? -3.342 -5.223 -8.015 1.00 98.81 71 GLN A CA 1
ATOM 499 C C . GLN A 1 71 ? -2.906 -5.683 -9.410 1.00 98.81 71 GLN A C 1
ATOM 501 O O . GLN A 1 71 ? -3.728 -5.834 -10.312 1.00 98.81 71 GLN A O 1
ATOM 506 N N . HIS A 1 72 ? -1.612 -5.932 -9.581 1.00 98.75 72 HIS A N 1
ATOM 507 C CA . HIS A 1 72 ? -1.022 -6.495 -10.800 1.00 98.75 72 HIS A CA 1
ATOM 508 C C . HIS A 1 72 ? 0.136 -7.422 -10.427 1.00 98.75 72 HIS A C 1
ATOM 510 O O . HIS A 1 72 ? 0.598 -7.413 -9.283 1.00 98.75 72 HIS A O 1
ATOM 516 N N . ALA A 1 73 ? 0.637 -8.207 -11.384 1.00 98.69 73 ALA A N 1
ATOM 517 C CA . ALA A 1 73 ? 1.859 -8.984 -11.181 1.00 98.69 73 ALA A CA 1
ATOM 518 C C . ALA A 1 73 ? 2.987 -8.077 -10.657 1.00 98.69 73 ALA A C 1
ATOM 520 O O . ALA A 1 73 ? 3.146 -6.943 -11.118 1.00 98.69 73 ALA A O 1
ATOM 521 N N . CYS A 1 74 ? 3.729 -8.561 -9.662 1.00 98.69 74 CYS A N 1
ATOM 522 C CA . CYS A 1 74 ? 4.800 -7.791 -9.042 1.00 98.69 74 CYS A CA 1
ATOM 523 C C . CYS A 1 74 ? 5.958 -7.577 -10.028 1.00 98.69 74 CYS A C 1
ATOM 525 O O . CYS A 1 74 ? 6.546 -8.534 -10.523 1.00 98.69 74 CYS A O 1
ATOM 527 N N . ASP A 1 75 ? 6.307 -6.316 -10.260 1.00 98.38 75 ASP A N 1
ATOM 528 C CA . ASP A 1 75 ? 7.388 -5.848 -11.121 1.00 98.38 75 ASP A CA 1
ATOM 529 C C . ASP A 1 75 ? 8.103 -4.676 -10.431 1.00 98.38 75 ASP A C 1
ATOM 531 O O . ASP A 1 75 ? 7.584 -3.560 -10.344 1.00 98.38 75 ASP A O 1
ATOM 535 N N . ALA A 1 76 ? 9.304 -4.935 -9.912 1.00 97.06 76 ALA A N 1
ATOM 536 C CA . ALA A 1 76 ? 10.081 -3.938 -9.178 1.00 97.06 76 ALA A CA 1
ATOM 537 C C . ALA A 1 76 ? 10.611 -2.799 -10.071 1.00 97.06 76 ALA A C 1
ATOM 539 O O . ALA A 1 76 ? 10.978 -1.746 -9.549 1.00 97.06 76 ALA A O 1
ATOM 540 N N . ALA A 1 77 ? 10.627 -2.965 -11.400 1.00 97.62 77 ALA A N 1
ATOM 541 C CA . ALA A 1 77 ? 10.984 -1.891 -12.326 1.00 97.62 77 ALA A CA 1
ATOM 542 C C . ALA A 1 77 ? 9.829 -0.891 -12.525 1.00 97.62 77 ALA A C 1
ATOM 544 O O . ALA A 1 77 ? 10.055 0.271 -12.890 1.00 97.62 77 ALA A O 1
ATOM 545 N N . ARG A 1 78 ? 8.586 -1.306 -12.247 1.00 97.50 78 ARG A N 1
ATOM 546 C CA . ARG A 1 78 ? 7.395 -0.470 -12.387 1.00 97.50 78 ARG A CA 1
ATOM 547 C C . ARG A 1 78 ? 7.276 0.511 -11.224 1.00 97.50 78 ARG A C 1
ATOM 549 O O . ARG A 1 78 ? 6.804 0.178 -10.142 1.00 97.50 78 ARG A O 1
ATOM 556 N N . GLN A 1 79 ? 7.596 1.777 -11.484 1.00 96.88 79 GLN A N 1
ATOM 557 C CA . GLN A 1 79 ? 7.578 2.845 -10.472 1.00 96.88 79 GLN A CA 1
ATOM 558 C C . GLN A 1 79 ? 6.232 2.997 -9.748 1.00 96.88 79 GLN A C 1
ATOM 560 O O . GLN A 1 79 ? 6.195 3.369 -8.577 1.00 96.88 79 GLN A O 1
ATOM 565 N N . THR A 1 80 ? 5.115 2.677 -10.408 1.00 97.88 80 THR A N 1
ATOM 566 C CA . THR A 1 80 ? 3.786 2.728 -9.786 1.00 97.88 80 THR A CA 1
ATOM 567 C C . THR A 1 80 ? 3.484 1.565 -8.831 1.00 97.88 80 THR A C 1
ATOM 569 O O . THR A 1 80 ? 2.422 1.546 -8.217 1.00 97.88 80 THR A O 1
ATOM 572 N N . GLN A 1 81 ? 4.399 0.609 -8.672 1.00 98.44 81 GLN A N 1
ATOM 573 C CA . GLN A 1 81 ? 4.345 -0.431 -7.639 1.00 98.44 81 GLN A CA 1
ATOM 574 C C . GLN A 1 81 ? 5.311 -0.179 -6.478 1.00 98.44 81 GLN A C 1
ATOM 576 O O . GLN A 1 81 ? 5.299 -0.928 -5.504 1.00 98.44 81 GLN A O 1
ATOM 581 N N . LEU A 1 82 ? 6.136 0.868 -6.564 1.00 98.19 82 LEU A N 1
ATOM 582 C CA . LEU A 1 82 ? 7.068 1.254 -5.510 1.00 98.19 82 LEU A CA 1
ATOM 583 C C . LEU A 1 82 ? 6.428 2.312 -4.621 1.00 98.19 82 LEU A C 1
ATOM 585 O O . LEU A 1 82 ? 6.166 3.430 -5.067 1.00 98.19 82 LEU A O 1
ATOM 589 N N . TRP A 1 83 ? 6.161 1.947 -3.376 1.00 98.00 83 TRP A N 1
ATOM 590 C CA . TRP A 1 83 ? 5.529 2.788 -2.374 1.00 98.00 83 TRP A CA 1
ATOM 591 C C . TRP A 1 83 ? 6.559 3.321 -1.394 1.00 98.00 83 TRP A C 1
ATOM 593 O O . TRP A 1 83 ? 7.440 2.590 -0.930 1.00 98.00 83 TRP A O 1
ATOM 603 N N . ASN A 1 84 ? 6.387 4.588 -1.033 1.00 96.88 84 ASN A N 1
ATOM 604 C CA . ASN A 1 84 ? 7.122 5.192 0.055 1.00 96.88 84 ASN A CA 1
ATOM 605 C C . ASN A 1 84 ? 6.409 4.905 1.379 1.00 96.88 84 ASN A C 1
ATOM 607 O O . ASN A 1 84 ? 5.377 5.510 1.690 1.00 96.88 84 ASN A O 1
ATOM 611 N N . LEU A 1 85 ? 6.968 3.962 2.138 1.00 95.12 85 LEU A N 1
ATOM 612 C CA . LEU A 1 85 ? 6.450 3.529 3.426 1.00 95.12 85 LEU A CA 1
ATOM 613 C C . LEU A 1 85 ? 6.852 4.516 4.527 1.00 95.12 85 LEU A C 1
ATOM 615 O O . LEU A 1 85 ? 8.027 4.665 4.865 1.00 95.12 85 LEU A O 1
ATOM 619 N N . TRP A 1 86 ? 5.852 5.155 5.127 1.00 93.25 86 TRP A N 1
ATOM 620 C CA . TRP A 1 86 ? 5.999 5.915 6.366 1.00 93.25 86 TRP A CA 1
ATOM 621 C C . TRP A 1 86 ? 5.410 5.138 7.532 1.00 93.25 86 TRP A C 1
ATOM 623 O O . TRP A 1 86 ? 4.379 4.492 7.370 1.00 93.25 86 TRP A O 1
ATOM 633 N N . THR A 1 87 ? 6.040 5.218 8.701 1.00 91.75 87 THR A N 1
ATOM 634 C CA . THR A 1 87 ? 5.628 4.478 9.898 1.00 91.75 87 THR A CA 1
ATOM 635 C C . THR A 1 87 ? 5.770 5.354 11.137 1.00 91.75 87 THR A C 1
ATOM 637 O O . THR A 1 87 ? 6.824 5.953 11.345 1.00 91.75 87 THR A O 1
ATOM 640 N N . ASP A 1 88 ? 4.754 5.355 11.990 1.00 90.75 88 ASP A N 1
ATOM 641 C CA . ASP A 1 88 ? 4.793 5.815 13.375 1.00 90.75 88 ASP A CA 1
ATOM 642 C C . ASP A 1 88 ? 4.647 4.578 14.271 1.00 90.75 88 ASP A C 1
ATOM 644 O O . ASP A 1 88 ? 3.546 4.081 14.517 1.00 90.75 88 ASP A O 1
ATOM 648 N N . THR A 1 89 ? 5.782 4.032 14.715 1.00 88.25 89 THR A N 1
ATOM 649 C CA . THR A 1 89 ? 5.831 2.805 15.525 1.00 88.25 89 THR A CA 1
ATOM 650 C C . THR A 1 89 ? 5.254 2.999 16.922 1.00 88.25 89 THR A C 1
ATOM 652 O O . THR A 1 89 ? 4.753 2.038 17.496 1.00 88.25 89 THR A O 1
ATOM 655 N N . ALA A 1 90 ? 5.263 4.225 17.455 1.00 89.19 90 ALA A N 1
ATOM 656 C CA . ALA A 1 90 ? 4.645 4.526 18.743 1.00 89.19 90 ALA A CA 1
ATOM 657 C C . ALA A 1 90 ? 3.114 4.446 18.662 1.00 89.19 90 ALA A C 1
ATOM 659 O O . ALA A 1 90 ? 2.462 4.071 19.635 1.00 89.19 90 ALA A O 1
ATOM 660 N N . LYS A 1 91 ? 2.539 4.774 17.497 1.00 87.50 91 LYS A N 1
ATOM 661 C CA . LYS A 1 91 ? 1.094 4.670 17.246 1.00 87.50 91 LYS A CA 1
ATOM 662 C C . LYS A 1 91 ? 0.663 3.376 16.555 1.00 87.50 91 LYS A C 1
ATOM 664 O O . LYS A 1 91 ? -0.539 3.126 16.473 1.00 87.50 91 LYS A O 1
ATOM 669 N N . GLY A 1 92 ? 1.593 2.570 16.044 1.00 89.62 92 GLY A N 1
ATOM 670 C CA . GLY A 1 92 ? 1.256 1.414 15.208 1.00 89.62 92 GLY A CA 1
ATOM 671 C C . GLY A 1 92 ? 0.536 1.831 13.926 1.00 89.62 92 GLY A C 1
ATOM 672 O O . GLY A 1 92 ? -0.443 1.207 13.522 1.00 89.62 92 GLY A O 1
ATOM 673 N N . GLU A 1 93 ? 0.970 2.940 13.327 1.00 90.69 93 GLU A N 1
ATOM 674 C CA . GLU A 1 93 ? 0.380 3.495 12.110 1.00 90.69 93 GLU A CA 1
ATOM 675 C C . GLU A 1 93 ? 1.392 3.532 10.975 1.00 90.69 93 GLU A C 1
ATOM 677 O O . GLU A 1 93 ? 2.557 3.872 11.168 1.00 90.69 93 GLU A O 1
ATOM 682 N N . MET A 1 94 ? 0.934 3.239 9.768 1.00 92.75 94 MET A N 1
ATOM 683 C CA . MET A 1 94 ? 1.725 3.381 8.56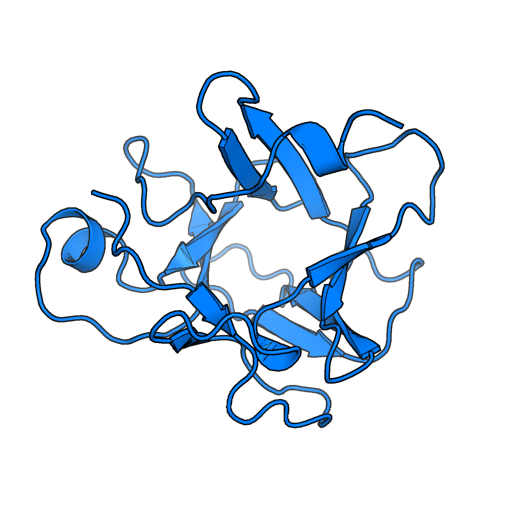1 1.00 92.75 94 MET A CA 1
ATOM 684 C C . MET A 1 94 ? 0.948 4.102 7.467 1.00 92.75 94 MET A C 1
ATOM 686 O O . MET A 1 94 ? -0.280 4.164 7.480 1.00 92.75 94 MET A O 1
ATOM 690 N N . ALA A 1 95 ? 1.678 4.626 6.492 1.00 95.00 95 ALA A N 1
ATOM 691 C CA . ALA A 1 95 ? 1.122 5.149 5.259 1.00 95.00 95 ALA A CA 1
ATOM 692 C C . ALA A 1 95 ? 1.918 4.623 4.067 1.00 95.00 95 ALA A C 1
ATOM 694 O O . ALA A 1 95 ? 3.147 4.540 4.110 1.00 95.00 95 ALA A O 1
ATOM 695 N N . LEU A 1 96 ? 1.199 4.307 2.993 1.00 97.06 96 LEU A N 1
ATOM 696 C CA . LEU A 1 96 ? 1.771 3.981 1.694 1.00 97.06 96 LEU A CA 1
ATOM 697 C C . LEU A 1 96 ? 1.597 5.193 0.797 1.00 97.06 96 LEU A C 1
ATOM 699 O O . LEU A 1 96 ? 0.472 5.632 0.563 1.00 97.06 96 LEU A O 1
ATOM 703 N N . ARG A 1 97 ? 2.712 5.749 0.328 1.00 97.06 97 ARG A N 1
ATOM 704 C CA . ARG A 1 97 ? 2.711 7.011 -0.409 1.00 97.06 97 ARG A CA 1
ATOM 705 C C . ARG A 1 97 ? 3.288 6.853 -1.805 1.00 97.06 97 ARG A C 1
ATOM 707 O O . ARG A 1 97 ? 4.038 5.908 -2.070 1.00 97.06 97 ARG A O 1
ATOM 714 N N . ASP A 1 98 ? 2.947 7.773 -2.698 1.00 95.88 98 ASP A N 1
ATOM 715 C CA . ASP A 1 98 ? 3.699 7.943 -3.938 1.00 95.88 98 ASP A CA 1
ATOM 716 C C . ASP A 1 98 ? 5.143 8.401 -3.657 1.00 95.88 98 ASP A C 1
ATOM 718 O O . ASP A 1 98 ? 5.546 8.648 -2.517 1.00 95.88 98 ASP A O 1
ATOM 722 N N . ALA A 1 99 ? 5.966 8.422 -4.706 1.00 92.19 99 ALA A N 1
ATOM 723 C CA . ALA A 1 99 ? 7.410 8.602 -4.574 1.00 92.19 99 ALA A CA 1
ATOM 724 C C . ALA A 1 99 ? 7.797 9.951 -3.940 1.00 92.19 99 ALA A C 1
ATOM 726 O O . ALA A 1 99 ? 8.743 10.003 -3.156 1.00 92.19 99 ALA A O 1
ATOM 727 N N . ASP A 1 100 ? 7.056 11.021 -4.246 1.00 90.56 100 ASP A N 1
ATOM 728 C CA . ASP A 1 100 ? 7.271 12.358 -3.677 1.00 90.56 100 ASP A CA 1
ATOM 729 C C . ASP A 1 100 ? 6.615 12.537 -2.293 1.00 90.56 100 ASP A C 1
ATOM 731 O O . ASP A 1 100 ? 6.847 13.541 -1.618 1.00 90.56 100 ASP A O 1
ATOM 735 N N . GLY A 1 101 ? 5.838 11.548 -1.837 1.00 92.19 101 GLY A N 1
ATOM 736 C CA . GLY A 1 101 ? 5.143 11.571 -0.559 1.00 92.19 101 GLY A CA 1
ATOM 737 C C . GLY A 1 101 ? 3.933 12.504 -0.527 1.00 92.19 101 GLY A C 1
ATOM 738 O O . GLY A 1 101 ? 3.445 12.797 0.565 1.00 92.19 101 GLY A O 1
ATOM 739 N N . ALA A 1 102 ? 3.458 12.999 -1.674 1.00 92.38 102 ALA A N 1
ATOM 740 C CA . ALA A 1 102 ? 2.339 13.930 -1.744 1.00 92.38 102 ALA A CA 1
ATOM 741 C C . ALA A 1 102 ? 0.981 13.228 -1.624 1.00 92.38 102 ALA A C 1
ATOM 743 O O . ALA A 1 102 ? 0.033 13.822 -1.094 1.00 92.38 102 ALA A O 1
ATOM 744 N N . ARG A 1 103 ? 0.872 11.984 -2.107 1.00 95.25 103 ARG A N 1
ATOM 745 C CA . ARG A 1 103 ? -0.373 11.207 -2.136 1.00 95.25 103 ARG A CA 1
ATOM 746 C C . ARG A 1 103 ? -0.266 9.943 -1.326 1.00 95.25 103 ARG A C 1
ATOM 748 O O . ARG A 1 103 ? 0.747 9.253 -1.338 1.00 95.25 103 ARG A O 1
ATOM 755 N N . TYR A 1 104 ? -1.357 9.643 -0.648 1.00 97.00 104 TYR A N 1
ATOM 756 C CA . TYR A 1 104 ? -1.474 8.561 0.305 1.00 97.00 104 TYR A CA 1
ATOM 757 C C . TYR A 1 104 ? -2.512 7.580 -0.216 1.00 97.00 104 TYR A C 1
ATOM 759 O O . TYR A 1 104 ? -3.547 7.993 -0.740 1.00 97.00 104 TYR A O 1
ATOM 767 N N . LEU A 1 105 ? -2.224 6.291 -0.075 1.00 97.50 105 LEU A N 1
ATOM 768 C CA . LEU A 1 105 ? -3.230 5.246 -0.177 1.00 97.50 105 LEU A CA 1
ATOM 769 C C . LEU A 1 105 ? -4.246 5.423 0.956 1.00 97.50 105 LEU A C 1
ATOM 771 O O . LEU A 1 105 ? -3.858 5.492 2.123 1.00 97.50 105 LEU A O 1
ATOM 775 N N . GLY A 1 106 ? -5.531 5.432 0.623 1.00 95.88 106 GLY A N 1
ATOM 776 C CA . GLY A 1 106 ? -6.595 5.492 1.616 1.00 95.88 106 GLY A CA 1
ATOM 777 C C . GLY A 1 106 ? -7.984 5.441 1.001 1.00 95.88 106 GLY A C 1
ATOM 778 O O . GLY A 1 106 ? -8.141 5.197 -0.200 1.00 95.88 106 GLY A O 1
ATOM 779 N N . LEU A 1 107 ? -8.989 5.667 1.844 1.00 96.06 107 LEU A N 1
ATOM 780 C CA . LEU A 1 107 ? -10.385 5.718 1.418 1.00 96.06 107 LEU A CA 1
ATOM 781 C C . LEU A 1 107 ? -10.624 6.893 0.467 1.00 96.06 107 LEU A C 1
ATOM 783 O O . LEU A 1 107 ? -10.170 8.015 0.695 1.00 96.06 107 LEU A O 1
ATOM 787 N N . VAL A 1 108 ? -11.381 6.639 -0.598 1.00 95.88 108 VAL A N 1
ATOM 788 C CA . VAL A 1 108 ? -11.834 7.682 -1.526 1.00 95.88 108 VAL A CA 1
ATOM 789 C C . VAL A 1 108 ? -12.745 8.669 -0.798 1.00 95.88 108 VAL A C 1
ATOM 791 O O . VAL A 1 108 ? -12.532 9.874 -0.869 1.00 95.88 108 VAL A O 1
ATOM 794 N N . GLU A 1 109 ? -13.698 8.173 -0.014 1.00 95.19 109 GLU A N 1
ATOM 795 C CA . GLU A 1 109 ? -14.626 8.995 0.770 1.00 95.19 109 GLU A CA 1
ATOM 796 C C . GLU A 1 109 ? -14.103 9.279 2.193 1.00 95.19 109 GLU A C 1
ATOM 798 O O . GLU A 1 109 ? -14.840 9.249 3.177 1.00 95.19 109 GLU A O 1
ATOM 803 N N . TRP A 1 110 ? -12.806 9.583 2.305 1.00 93.62 110 TRP A N 1
ATOM 804 C CA . TRP A 1 110 ? -12.091 9.782 3.573 1.00 93.62 110 TRP A CA 1
ATOM 805 C C . TRP A 1 110 ? -12.730 10.799 4.524 1.00 93.62 110 TRP A C 1
ATOM 807 O O . TRP A 1 110 ? -12.655 10.625 5.736 1.00 93.62 110 TRP A O 1
ATOM 817 N N . ALA A 1 111 ? -13.347 11.863 4.004 1.00 92.81 111 ALA A N 1
ATOM 818 C CA . ALA A 1 111 ? -13.944 12.906 4.838 1.00 92.81 111 ALA A CA 1
ATOM 819 C C . ALA A 1 111 ? -15.171 12.381 5.598 1.00 92.81 111 ALA A C 1
ATOM 821 O O . ALA A 1 111 ? -15.304 12.629 6.795 1.00 92.81 111 ALA A O 1
ATOM 822 N N . ARG A 1 112 ? -16.021 11.607 4.908 1.00 93.50 112 ARG A N 1
ATOM 823 C CA . ARG A 1 112 ? -17.181 10.922 5.498 1.00 93.50 112 ARG A CA 1
ATOM 824 C C . ARG A 1 112 ? -16.720 9.872 6.504 1.00 93.50 112 ARG A C 1
ATOM 826 O O . ARG A 1 112 ? -17.177 9.864 7.644 1.00 93.50 112 ARG A O 1
ATOM 833 N N . ALA A 1 113 ? -15.745 9.057 6.104 1.00 93.19 113 ALA A N 1
ATOM 834 C CA . ALA A 1 113 ? -15.148 8.029 6.948 1.00 93.19 113 ALA A CA 1
ATOM 835 C C . ALA A 1 113 ? -14.550 8.602 8.248 1.00 93.19 113 ALA A C 1
ATOM 837 O O . ALA A 1 113 ? -14.800 8.087 9.338 1.00 93.19 113 ALA A O 1
ATOM 838 N N . ASP A 1 114 ? -13.831 9.725 8.170 1.00 92.06 114 ASP A N 1
ATOM 839 C CA . ASP A 1 114 ? -13.247 10.378 9.343 1.00 92.06 114 ASP A CA 1
ATOM 840 C C . ASP A 1 114 ? -14.302 10.897 10.332 1.00 92.06 114 ASP A C 1
ATOM 842 O O . ASP A 1 114 ? -14.015 1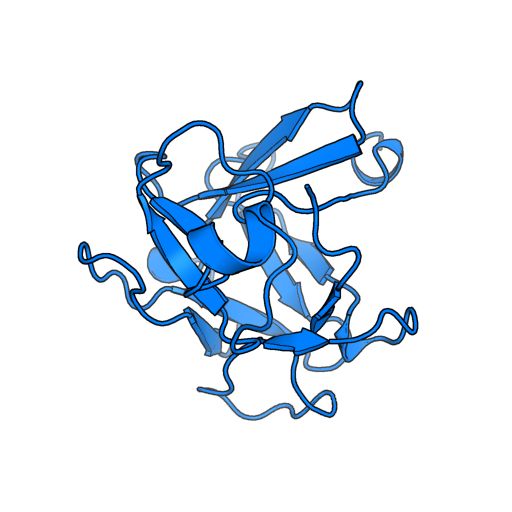0.940 11.537 1.00 92.06 114 ASP A O 1
ATOM 846 N N . GLN A 1 115 ? -15.484 11.264 9.825 1.00 92.19 115 GLN A N 1
ATOM 847 C CA . GLN A 1 115 ? -16.658 11.710 10.582 1.00 92.19 115 GLN A CA 1
ATOM 848 C C . GLN A 1 115 ? -17.530 10.548 11.086 1.00 92.19 115 GLN A C 1
ATOM 850 O O . GLN A 1 115 ? -18.457 10.782 11.858 1.00 92.19 115 GLN A O 1
ATOM 855 N N . GLY A 1 116 ? -17.224 9.305 10.699 1.00 91.56 116 GLY A N 1
ATOM 856 C CA . GLY A 1 116 ? -18.028 8.132 11.042 1.00 91.56 116 GLY A CA 1
ATOM 857 C C . GLY A 1 116 ? -19.362 8.065 10.295 1.00 91.56 116 GLY A C 1
ATOM 858 O O . GLY A 1 116 ? -20.287 7.415 10.772 1.00 91.56 116 GLY A O 1
ATOM 859 N N . GLU A 1 117 ? -19.476 8.751 9.158 1.00 94.00 117 GLU A N 1
ATOM 860 C CA . GLU A 1 117 ? -20.644 8.660 8.285 1.00 94.00 117 GLU A CA 1
ATOM 861 C C . GLU A 1 117 ? -20.552 7.448 7.351 1.00 94.00 117 GLU A C 1
ATOM 863 O O . GLU A 1 117 ? -19.458 6.960 7.052 1.00 94.00 117 GLU A O 1
ATOM 868 N N . ASP A 1 118 ? -21.698 7.015 6.820 1.00 94.50 118 ASP A N 1
ATOM 869 C CA . ASP A 1 118 ? -21.753 6.032 5.738 1.00 94.50 118 ASP A CA 1
ATOM 870 C C . ASP A 1 118 ? -20.926 6.503 4.535 1.00 94.50 118 ASP A C 1
ATOM 872 O O . ASP A 1 118 ? -20.978 7.674 4.132 1.00 94.50 118 ASP A O 1
ATOM 876 N N . HIS A 1 119 ? -20.164 5.575 3.962 1.00 95.38 119 HIS A N 1
ATOM 877 C CA . HIS A 1 119 ? -19.267 5.839 2.848 1.00 95.38 119 HIS A CA 1
ATOM 878 C C . HIS A 1 119 ? -19.023 4.589 1.999 1.00 95.38 119 HIS A C 1
ATOM 880 O O . HIS A 1 119 ? -19.217 3.454 2.439 1.00 95.38 119 HIS A O 1
ATOM 886 N N . ALA A 1 120 ? -18.589 4.797 0.759 1.00 96.50 120 ALA A N 1
ATOM 887 C CA . ALA A 1 120 ? -18.172 3.719 -0.123 1.00 96.50 120 ALA A CA 1
ATOM 888 C C . ALA A 1 120 ? -16.804 3.143 0.302 1.00 96.50 120 ALA A C 1
ATOM 890 O O . ALA A 1 120 ? -15.890 3.908 0.623 1.00 96.50 120 ALA A O 1
ATOM 891 N N . PRO A 1 121 ? -16.585 1.820 0.184 1.00 96.94 121 PRO A N 1
ATOM 892 C CA . PRO A 1 121 ? -15.350 1.163 0.629 1.00 96.94 121 PRO A CA 1
ATOM 893 C C . PRO A 1 121 ? -14.182 1.330 -0.360 1.00 96.94 121 PRO A C 1
ATOM 895 O O . PRO A 1 121 ? -13.205 0.584 -0.322 1.00 96.94 121 PRO A O 1
ATOM 898 N N . ALA A 1 122 ? -14.303 2.236 -1.331 1.00 97.44 122 ALA A N 1
ATOM 899 C CA . ALA A 1 122 ? -13.345 2.363 -2.419 1.00 97.44 122 ALA A CA 1
ATOM 900 C C . ALA A 1 122 ? -12.002 2.910 -1.918 1.00 97.44 122 ALA A C 1
ATOM 902 O O . ALA A 1 122 ? -11.951 3.879 -1.160 1.00 97.44 122 ALA A O 1
ATOM 903 N N . ILE A 1 123 ? -10.911 2.321 -2.411 1.00 97.88 123 ILE A N 1
ATOM 904 C CA . ILE A 1 123 ? -9.540 2.716 -2.087 1.00 97.88 123 ILE A CA 1
ATOM 905 C C . ILE A 1 123 ? -8.883 3.368 -3.305 1.00 97.88 123 ILE A C 1
ATOM 907 O O . ILE A 1 123 ? -9.005 2.892 -4.437 1.00 97.88 123 ILE A O 1
ATOM 911 N N . GLY A 1 124 ? -8.150 4.450 -3.067 1.00 97.19 124 GLY A N 1
ATOM 912 C CA . GLY A 1 124 ? -7.402 5.171 -4.090 1.00 97.19 124 GLY A CA 1
ATOM 913 C C . GLY A 1 124 ? -6.182 5.875 -3.512 1.00 97.19 124 GLY A C 1
ATOM 914 O O . GLY A 1 124 ? -5.785 5.630 -2.373 1.00 97.19 124 GLY A O 1
ATOM 915 N N . THR A 1 125 ? -5.587 6.761 -4.307 1.00 97.25 125 THR A N 1
ATOM 916 C CA . THR A 1 125 ? -4.566 7.701 -3.841 1.00 97.25 125 THR A CA 1
ATOM 917 C C . THR A 1 125 ? -5.070 9.133 -3.900 1.00 97.25 125 THR A C 1
ATOM 919 O O . THR A 1 125 ? -5.554 9.577 -4.941 1.00 97.25 125 THR A O 1
ATOM 922 N N . THR A 1 126 ? -4.888 9.864 -2.806 1.00 94.81 126 THR A N 1
ATOM 923 C CA . THR A 1 126 ? -5.357 11.247 -2.633 1.00 94.81 126 THR A CA 1
ATOM 924 C C . THR A 1 126 ? -4.286 12.051 -1.917 1.00 94.81 126 THR A C 1
ATOM 926 O O . THR A 1 126 ? -3.471 11.486 -1.183 1.00 94.81 126 THR A O 1
ATOM 929 N N . ARG A 1 127 ? -4.248 13.369 -2.120 1.00 93.00 127 ARG A N 1
ATOM 930 C CA . ARG A 1 127 ? -3.337 14.225 -1.354 1.00 93.00 127 ARG A CA 1
ATOM 931 C C . ARG A 1 127 ? -3.629 14.133 0.152 1.00 93.00 127 ARG A C 1
ATOM 933 O O . ARG A 1 127 ? -4.772 13.952 0.563 1.00 93.00 127 ARG A O 1
ATOM 940 N N . TYR A 1 128 ? -2.600 14.267 0.993 1.00 87.62 128 TYR A N 1
ATOM 941 C CA . TYR A 1 128 ? -2.782 14.195 2.448 1.00 87.62 128 TYR A CA 1
ATOM 942 C C . TYR A 1 128 ? -3.436 15.456 3.016 1.00 87.62 128 TYR A C 1
ATOM 944 O O . TYR A 1 128 ? -2.768 16.397 3.449 1.00 87.62 128 TYR A O 1
ATOM 952 N N . TYR A 1 129 ? -4.763 15.477 3.002 1.00 81.69 129 TYR A N 1
ATOM 953 C CA . TYR A 1 129 ? -5.545 16.570 3.553 1.00 81.69 129 TYR A CA 1
ATOM 954 C C . TYR A 1 129 ? -5.761 16.394 5.061 1.00 81.69 129 TYR A C 1
ATOM 956 O O . TYR A 1 129 ? -6.068 15.305 5.545 1.00 81.69 129 TYR A O 1
ATOM 964 N N . TYR A 1 130 ? -5.589 17.492 5.803 1.00 83.62 130 TYR A N 1
ATOM 965 C CA . TYR A 1 130 ? -6.014 17.666 7.202 1.00 83.62 130 TYR A CA 1
ATOM 966 C C . TYR A 1 130 ? -5.559 16.602 8.215 1.00 83.62 130 TYR A C 1
ATOM 968 O O . TYR A 1 130 ? -6.140 16.490 9.290 1.00 83.62 130 TYR A O 1
ATOM 976 N N . GLY A 1 131 ? -4.516 15.824 7.920 1.00 84.25 131 GLY A N 1
ATOM 977 C CA . GLY A 1 131 ? -4.059 14.787 8.845 1.00 84.25 131 GLY A CA 1
ATOM 978 C C . GLY A 1 131 ? -4.987 13.565 8.940 1.00 84.25 131 GLY A C 1
ATOM 979 O O . GLY A 1 131 ? -4.970 12.880 9.968 1.00 84.25 131 GLY A O 1
ATOM 980 N N . SER A 1 132 ? -5.808 13.319 7.908 1.00 88.06 132 SER A N 1
ATOM 981 C CA . SER A 1 132 ? -6.866 12.300 7.897 1.00 88.06 132 SER A CA 1
ATOM 982 C C . SER A 1 132 ? -6.393 10.930 8.403 1.00 88.06 132 SER A C 1
ATOM 984 O O . SER A 1 132 ? -5.330 10.424 8.024 1.00 88.06 132 SER A O 1
ATOM 986 N N . ALA A 1 133 ? -7.184 10.315 9.285 1.00 88.00 133 ALA A N 1
ATOM 987 C CA . ALA A 1 133 ? -6.916 8.962 9.771 1.00 88.00 133 ALA A CA 1
ATOM 988 C C . ALA A 1 133 ? -7.264 7.909 8.709 1.00 88.00 133 ALA A C 1
ATOM 990 O O . ALA A 1 133 ? -6.624 6.864 8.661 1.00 88.00 133 ALA A O 1
ATOM 991 N N . SER A 1 134 ? -8.204 8.225 7.817 1.00 91.69 134 SER A N 1
ATOM 992 C CA . SER A 1 134 ? -8.619 7.391 6.681 1.00 91.69 134 SER A CA 1
ATOM 993 C C . SER A 1 134 ? -7.566 7.273 5.561 1.00 91.69 134 SER A C 1
ATOM 995 O O . SER A 1 134 ? -7.756 6.526 4.602 1.00 91.69 134 SER A O 1
ATOM 997 N N . MET A 1 135 ? -6.437 7.984 5.694 1.00 91.88 135 MET A N 1
ATOM 998 C CA . MET A 1 135 ? -5.240 7.894 4.836 1.00 91.88 135 MET A CA 1
ATOM 999 C C . MET A 1 135 ? -4.071 7.159 5.515 1.00 91.88 135 MET A C 1
ATOM 1001 O O . MET A 1 135 ? -2.924 7.233 5.066 1.00 91.88 135 MET A O 1
ATOM 1005 N N . ARG A 1 136 ? -4.334 6.497 6.646 1.00 92.06 136 ARG A N 1
ATOM 1006 C CA . ARG A 1 136 ? -3.359 5.719 7.411 1.00 92.06 136 ARG A CA 1
ATOM 1007 C C . ARG A 1 136 ? -3.899 4.318 7.664 1.00 92.06 136 ARG A C 1
ATOM 1009 O O . ARG A 1 136 ? -5.097 4.108 7.810 1.00 92.06 136 ARG A O 1
ATOM 1016 N N . LEU A 1 137 ? -2.985 3.363 7.744 1.00 91.75 137 LEU A N 1
ATOM 1017 C CA . LEU A 1 137 ? -3.263 1.969 8.058 1.00 91.75 137 LEU A CA 1
ATOM 1018 C C . LEU A 1 137 ? -2.709 1.654 9.443 1.00 91.75 137 LEU A C 1
ATOM 1020 O O . LEU A 1 137 ? -1.640 2.140 9.815 1.00 91.75 137 LEU A O 1
ATOM 1024 N N . ARG A 1 138 ? -3.413 0.814 10.198 1.00 89.19 138 ARG A N 1
ATOM 1025 C CA . ARG A 1 138 ? -2.840 0.195 11.395 1.00 89.19 138 ARG A CA 1
ATOM 1026 C C . ARG A 1 138 ? -1.929 -0.949 10.976 1.00 89.19 138 ARG A C 1
ATOM 1028 O O . ARG A 1 138 ? -2.238 -1.677 10.036 1.00 89.19 138 ARG A O 1
ATOM 1035 N N . PHE A 1 139 ? -0.824 -1.112 11.683 1.00 85.06 139 PHE A N 1
ATOM 1036 C CA . PHE A 1 139 ? 0.076 -2.241 11.495 1.00 85.06 139 PHE A CA 1
ATOM 1037 C C . PHE A 1 139 ? 0.698 -2.635 12.834 1.00 85.06 139 PHE A C 1
ATOM 1039 O O . PHE A 1 139 ? 0.752 -1.820 13.755 1.00 85.06 139 PHE A O 1
ATOM 1046 N N . ASP A 1 140 ? 1.171 -3.875 12.933 1.00 80.94 140 ASP A N 1
ATOM 1047 C CA . ASP A 1 140 ? 1.947 -4.331 14.084 1.00 80.94 140 ASP A CA 1
ATOM 1048 C C . ASP A 1 140 ? 3.416 -3.870 13.950 1.00 80.94 140 ASP A C 1
ATOM 1050 O O . ASP A 1 140 ? 4.114 -4.334 13.038 1.00 80.94 140 ASP A O 1
ATOM 1054 N N . PRO A 1 141 ? 3.920 -2.986 14.839 1.00 76.56 141 PRO A N 1
ATOM 1055 C CA . PRO A 1 141 ? 5.306 -2.519 14.821 1.00 76.56 141 PRO A CA 1
ATOM 1056 C C . PRO A 1 141 ? 6.353 -3.630 14.893 1.00 76.56 141 PRO A C 1
ATOM 1058 O O . PRO A 1 141 ? 7.449 -3.448 14.357 1.00 76.56 141 PRO A O 1
ATOM 1061 N N . ALA A 1 142 ? 6.029 -4.776 15.505 1.00 76.75 142 ALA A N 1
ATOM 1062 C CA . ALA A 1 142 ? 6.942 -5.912 15.612 1.00 76.75 142 ALA A CA 1
ATOM 1063 C C . ALA A 1 142 ? 7.337 -6.482 14.237 1.00 76.75 142 ALA A C 1
ATOM 1065 O O . ALA A 1 142 ? 8.403 -7.077 14.092 1.00 76.75 142 ALA A O 1
ATOM 1066 N N . LEU A 1 143 ? 6.528 -6.244 13.197 1.00 70.50 143 LEU A N 1
ATOM 1067 C CA . LEU A 1 143 ? 6.833 -6.663 11.826 1.00 70.50 143 LEU A CA 1
ATOM 1068 C C . LEU A 1 143 ? 8.030 -5.920 11.211 1.00 70.50 143 LEU A C 1
ATOM 1070 O O . LEU A 1 143 ? 8.581 -6.387 10.215 1.00 70.50 143 LEU A O 1
ATOM 1074 N N . LEU A 1 144 ? 8.438 -4.779 11.781 1.00 70.50 144 LEU A N 1
ATOM 1075 C CA . LEU A 1 144 ? 9.553 -3.964 11.281 1.00 70.50 144 LEU A CA 1
ATOM 1076 C C . LEU A 1 144 ? 10.856 -4.145 12.063 1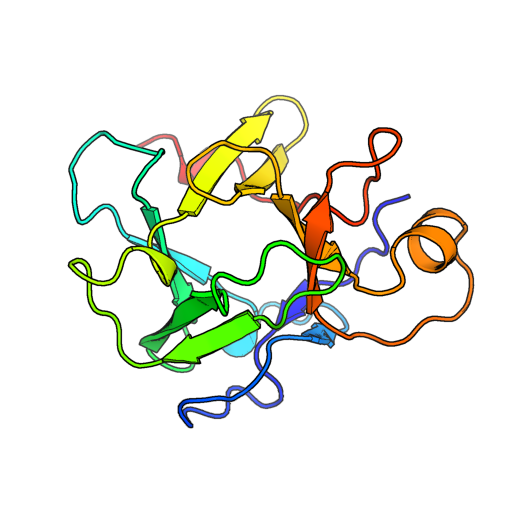.00 70.50 144 LEU A C 1
ATOM 1078 O O . LEU A 1 144 ? 11.884 -3.609 11.649 1.00 70.50 144 LEU A O 1
ATOM 1082 N N . THR A 1 145 ? 10.821 -4.866 13.180 1.00 64.12 145 THR A N 1
ATOM 1083 C CA . THR A 1 145 ? 12.003 -5.230 13.961 1.00 64.12 145 THR A CA 1
ATOM 1084 C C . THR A 1 145 ? 12.409 -6.650 13.578 1.00 64.12 145 THR A C 1
ATOM 1086 O O . THR A 1 145 ? 11.886 -7.615 14.132 1.00 64.12 145 THR A O 1
ATOM 1089 N N . ARG A 1 146 ? 13.294 -6.780 12.588 1.00 53.88 146 ARG A N 1
ATOM 1090 C CA . ARG A 1 146 ? 14.042 -8.014 12.318 1.00 53.88 146 ARG A CA 1
ATOM 1091 C C . ARG A 1 146 ? 15.501 -7.806 12.678 1.00 53.88 146 ARG A C 1
ATOM 1093 O O . ARG A 1 146 ? 16.002 -6.698 12.388 1.00 53.88 146 ARG A O 1
#

pLDDT: mean 93.26, std 7.91, range [46.22, 98.88]